Protein AF-A0A1F9UL02-F1 (afdb_monomer_lite)

Sequence (134 aa):
MGRLSIKPPEGKEMPGSLQTWLSHAQSDLELARLGRSSKDILAAQICFHAQQAAEKAIKAVLLSRQIDFPFTHDIEQLIEIAEQHKVDLTSDVRNAGTLTPYAVETRYPGSGQVNMPHPLAQMLGEFGVKAKTK

Radius of gyration: 15.53 Å; chains: 1; bounding box: 49×26×44 Å

Structure (mmCIF, N/CA/C/O backbone):
data_AF-A0A1F9UL02-F1
#
_entry.id   AF-A0A1F9UL02-F1
#
loop_
_atom_site.group_PDB
_atom_site.id
_atom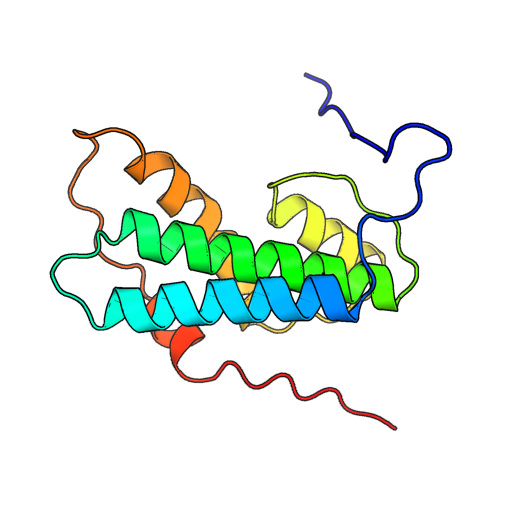_site.type_symbol
_atom_site.label_atom_id
_atom_site.label_alt_id
_atom_site.label_comp_id
_atom_site.label_asym_id
_atom_site.label_entity_id
_atom_site.label_seq_id
_atom_site.pdbx_PDB_ins_code
_atom_site.Cartn_x
_atom_site.Cartn_y
_atom_site.Cartn_z
_atom_site.occupancy
_atom_site.B_iso_or_equiv
_atom_site.auth_seq_id
_atom_site.auth_comp_id
_atom_site.auth_asym_id
_atom_site.auth_atom_id
_atom_site.pdbx_PDB_model_num
ATOM 1 N N . MET A 1 1 ? 11.966 -12.848 16.843 1.00 32.19 1 MET A N 1
ATOM 2 C CA . MET A 1 1 ? 12.330 -11.439 16.573 1.00 32.19 1 MET A CA 1
ATOM 3 C C . MET A 1 1 ? 11.039 -10.639 16.555 1.00 32.19 1 MET A C 1
ATOM 5 O O . MET A 1 1 ? 10.171 -10.949 15.751 1.00 32.19 1 MET A O 1
ATOM 9 N N . GLY A 1 2 ? 10.842 -9.739 17.522 1.00 38.50 2 GLY A N 1
ATOM 10 C CA . GLY A 1 2 ? 9.585 -9.002 17.679 1.00 38.50 2 GLY A CA 1
ATOM 11 C C . GLY A 1 2 ? 9.399 -7.996 16.547 1.00 38.50 2 GLY A C 1
ATOM 12 O O . GLY A 1 2 ? 10.267 -7.152 16.340 1.00 38.50 2 GLY A O 1
ATOM 13 N N . ARG A 1 3 ? 8.294 -8.104 15.798 1.00 37.09 3 ARG A N 1
ATOM 14 C CA . ARG A 1 3 ? 7.924 -7.104 14.790 1.00 37.09 3 ARG A CA 1
ATOM 15 C C . ARG A 1 3 ? 7.601 -5.805 15.526 1.00 37.09 3 ARG A C 1
ATOM 17 O O . ARG A 1 3 ? 6.707 -5.779 16.369 1.00 37.09 3 ARG A O 1
ATOM 24 N N . LEU A 1 4 ? 8.363 -4.752 15.240 1.00 32.19 4 LEU A N 1
ATOM 25 C CA . LEU A 1 4 ? 8.126 -3.417 15.777 1.00 32.19 4 LEU A CA 1
ATOM 26 C C . LEU A 1 4 ? 6.789 -2.908 15.228 1.00 32.19 4 LEU A C 1
ATOM 28 O O . LEU A 1 4 ? 6.686 -2.521 14.068 1.00 32.19 4 LEU A O 1
ATOM 32 N N . SER A 1 5 ? 5.757 -2.943 16.068 1.00 41.50 5 SER A N 1
ATOM 33 C CA . SER A 1 5 ? 4.488 -2.272 15.807 1.00 41.50 5 SER A CA 1
ATOM 34 C C . SER A 1 5 ? 4.708 -0.776 16.016 1.00 41.50 5 SER A C 1
ATOM 36 O O . SER A 1 5 ? 4.697 -0.287 17.146 1.00 41.50 5 SER A O 1
ATOM 38 N N . ILE A 1 6 ? 4.991 -0.050 14.933 1.00 46.97 6 ILE A N 1
ATOM 39 C CA . ILE A 1 6 ? 5.010 1.412 14.960 1.00 46.97 6 ILE A CA 1
ATOM 40 C C . ILE A 1 6 ? 3.546 1.858 15.041 1.00 46.97 6 ILE A C 1
ATOM 42 O O . ILE A 1 6 ? 2.860 1.996 14.025 1.00 46.97 6 ILE A O 1
ATOM 46 N N . LYS A 1 7 ? 3.056 2.055 16.269 1.00 48.12 7 LYS A N 1
ATOM 47 C CA . LYS A 1 7 ? 1.935 2.966 16.508 1.00 48.12 7 LYS A CA 1
ATOM 48 C C . LYS A 1 7 ? 2.364 4.366 16.049 1.00 48.12 7 LYS A C 1
ATOM 50 O O . LYS A 1 7 ? 3.559 4.676 16.132 1.00 48.12 7 LYS A O 1
ATOM 55 N N . PRO A 1 8 ? 1.441 5.224 15.578 1.00 53.44 8 PRO A N 1
ATOM 56 C CA . PRO A 1 8 ? 1.772 6.639 15.473 1.00 53.44 8 PRO A CA 1
ATOM 57 C C . PRO A 1 8 ? 2.328 7.074 16.839 1.00 53.44 8 PRO A C 1
ATOM 59 O O . PRO A 1 8 ? 1.790 6.639 17.862 1.00 53.44 8 PRO A O 1
ATOM 62 N N . PRO A 1 9 ? 3.442 7.829 16.889 1.00 49.00 9 PRO A N 1
ATOM 63 C CA . PRO A 1 9 ? 4.015 8.252 18.162 1.00 49.00 9 PRO A CA 1
ATOM 64 C C . PRO A 1 9 ? 2.918 8.918 18.996 1.00 49.00 9 PRO A C 1
ATOM 66 O O . PRO A 1 9 ? 2.098 9.653 18.439 1.00 49.00 9 PRO A O 1
ATOM 69 N N . GLU A 1 10 ? 2.872 8.588 20.290 1.00 43.22 10 GLU A N 1
ATOM 70 C CA . GLU A 1 10 ? 1.786 8.967 21.199 1.00 43.22 10 GLU A CA 1
ATOM 71 C C . GLU A 1 10 ? 1.388 10.437 20.999 1.00 43.22 10 GLU A C 1
ATOM 73 O O . GLU A 1 10 ? 2.218 11.340 21.102 1.00 43.22 10 GLU A O 1
ATOM 78 N N . GLY A 1 11 ? 0.119 10.665 20.643 1.00 45.12 11 GLY A N 1
ATOM 79 C CA . GLY A 1 11 ? -0.427 12.003 20.400 1.00 45.12 11 GLY A CA 1
ATOM 80 C C . GLY A 1 11 ? -0.375 12.517 18.956 1.00 45.12 11 GLY A C 1
ATOM 81 O O . GLY A 1 11 ? -0.761 13.662 18.734 1.00 45.12 11 GLY A O 1
ATOM 82 N N . LYS A 1 12 ? 0.057 11.728 17.959 1.00 45.34 12 LYS A N 1
ATOM 83 C CA . LYS A 1 12 ? -0.102 12.107 16.542 1.00 45.34 12 LYS A CA 1
ATOM 84 C C . LYS A 1 12 ? -1.403 11.569 15.954 1.00 45.34 12 LYS A C 1
ATOM 86 O O . LYS A 1 12 ? -1.622 10.360 15.928 1.00 45.34 12 LYS A O 1
ATOM 91 N N . GLU A 1 13 ? -2.233 12.482 15.447 1.00 55.59 13 GLU A N 1
ATOM 92 C CA . GLU A 1 13 ? -3.384 12.158 14.601 1.00 55.59 13 GLU A CA 1
ATOM 93 C C . GLU A 1 13 ? -2.951 11.266 13.428 1.00 55.59 13 GLU A C 1
ATOM 95 O O . GLU A 1 13 ? -1.828 11.378 12.922 1.00 55.59 13 GLU A O 1
ATOM 100 N N . MET A 1 14 ? -3.852 10.384 12.988 1.00 60.75 14 MET A N 1
ATOM 101 C CA . MET A 1 14 ? -3.699 9.639 11.739 1.00 60.75 14 MET A CA 1
ATOM 102 C C . MET A 1 14 ? -3.250 10.602 10.625 1.00 60.75 14 MET A C 1
ATOM 104 O O . MET A 1 14 ? -3.945 11.587 10.367 1.00 60.75 14 MET A O 1
ATOM 108 N N . PRO A 1 15 ? -2.099 10.374 9.965 1.00 62.78 15 PRO A N 1
ATOM 109 C CA . PRO A 1 15 ? -1.625 11.277 8.936 1.00 62.78 15 PRO A CA 1
ATOM 110 C C . PRO A 1 15 ? -2.577 11.191 7.742 1.00 62.78 15 PRO A C 1
ATOM 112 O O . PRO A 1 15 ? -2.619 10.189 7.029 1.00 62.78 15 PRO A O 1
ATOM 115 N N . GLY A 1 16 ? -3.348 12.258 7.543 1.00 69.25 16 GLY A N 1
ATOM 116 C CA . GLY A 1 16 ? -4.267 12.418 6.421 1.00 69.25 16 GLY A CA 1
ATOM 117 C C . GLY A 1 16 ? -5.672 11.867 6.668 1.00 69.25 16 GLY A C 1
ATOM 118 O O . GLY A 1 16 ? -5.884 10.890 7.385 1.00 69.25 16 GLY A O 1
ATOM 119 N N . SER A 1 17 ? -6.652 12.504 6.028 1.00 85.19 17 SER A N 1
ATOM 120 C CA . SER A 1 17 ? -8.043 12.055 6.043 1.00 85.19 17 SER A CA 1
ATOM 121 C C . SER A 1 17 ? -8.226 10.786 5.206 1.00 85.19 17 SER A C 1
ATOM 123 O O . SER A 1 17 ? -7.384 10.438 4.373 1.00 85.19 17 SER A O 1
ATOM 125 N N . LEU A 1 18 ? -9.373 10.121 5.364 1.00 86.12 18 LEU A N 1
ATOM 126 C CA . LEU A 1 18 ? -9.795 9.021 4.490 1.00 86.12 18 LEU A CA 1
ATOM 127 C C . LEU A 1 18 ? -9.644 9.381 3.001 1.00 86.12 18 LEU A C 1
ATOM 129 O O . LEU A 1 18 ? -9.135 8.585 2.214 1.00 86.12 18 LEU A O 1
ATOM 133 N N . GLN A 1 19 ? -10.047 10.597 2.623 1.00 86.94 19 GLN A N 1
ATOM 134 C CA . GLN A 1 19 ? -9.922 11.095 1.256 1.00 86.94 19 GLN A CA 1
ATOM 135 C C . GLN A 1 19 ? -8.460 11.203 0.819 1.00 86.94 19 GLN A C 1
ATOM 137 O O . GLN A 1 19 ? -8.146 10.829 -0.305 1.00 86.94 19 GLN A O 1
ATOM 142 N N . THR A 1 20 ? -7.555 11.657 1.689 1.00 90.19 20 THR A N 1
ATOM 143 C CA . THR A 1 20 ? -6.120 11.709 1.380 1.00 90.19 20 THR A CA 1
ATOM 144 C C . THR A 1 20 ? -5.571 10.317 1.065 1.00 90.19 20 THR A C 1
ATOM 146 O O . THR A 1 20 ? -4.926 10.138 0.033 1.00 90.19 20 THR A O 1
ATOM 149 N N . TRP A 1 21 ? -5.877 9.313 1.894 1.00 90.06 21 TRP A N 1
ATOM 150 C CA . TRP A 1 21 ? -5.439 7.932 1.663 1.00 90.06 21 TRP A CA 1
ATOM 151 C C . TRP A 1 21 ? -5.950 7.365 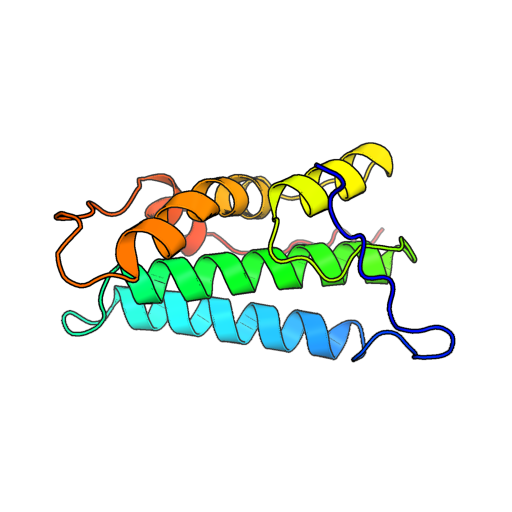0.335 1.00 90.06 21 TRP A C 1
ATOM 153 O O . TRP A 1 21 ? -5.169 6.795 -0.429 1.00 90.06 21 TRP A O 1
ATOM 163 N N . LEU A 1 22 ? -7.235 7.569 0.031 1.00 89.06 22 LEU A N 1
ATOM 164 C CA . LEU A 1 22 ? -7.832 7.119 -1.228 1.00 89.06 22 LEU A CA 1
ATOM 165 C C . LEU A 1 22 ? -7.229 7.828 -2.446 1.00 89.06 22 LEU A C 1
ATOM 167 O O . LEU A 1 22 ? -6.920 7.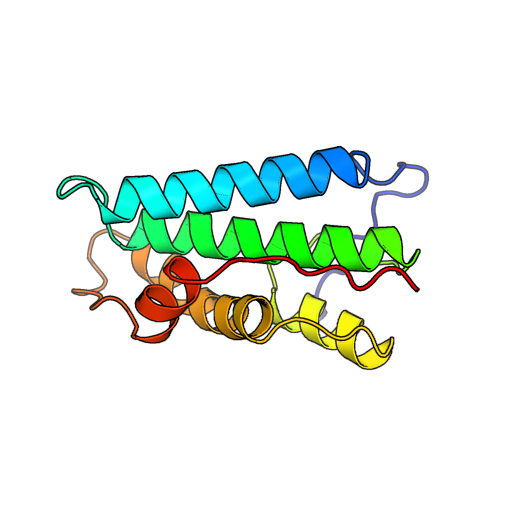163 -3.430 1.00 89.06 22 LEU A O 1
ATOM 171 N N . SER A 1 23 ? -7.001 9.142 -2.376 1.00 92.56 23 SER A N 1
ATOM 172 C CA . SER A 1 23 ? -6.366 9.897 -3.462 1.00 92.56 23 SER A CA 1
ATOM 173 C C . SER A 1 23 ? -4.952 9.394 -3.756 1.00 92.56 23 SER A C 1
ATOM 175 O O . SER A 1 23 ? -4.581 9.226 -4.917 1.00 92.56 23 SER A O 1
ATOM 177 N N . HIS A 1 24 ? -4.161 9.095 -2.720 1.00 93.50 24 HIS A N 1
ATOM 178 C CA . HIS A 1 24 ? -2.839 8.505 -2.925 1.00 93.50 24 HIS A CA 1
ATOM 179 C C . HIS A 1 24 ? -2.922 7.086 -3.500 1.00 93.50 24 HIS A C 1
ATOM 181 O O . HIS A 1 24 ? -2.164 6.778 -4.415 1.00 93.50 24 HIS A O 1
ATOM 187 N N . ALA A 1 25 ? -3.851 6.251 -3.020 1.00 91.69 25 ALA A N 1
ATOM 188 C CA . ALA A 1 25 ? -4.061 4.908 -3.561 1.00 91.69 25 ALA A CA 1
ATOM 189 C C . ALA A 1 25 ? -4.427 4.937 -5.056 1.00 91.69 25 ALA A C 1
ATOM 191 O O . ALA A 1 25 ? -3.898 4.160 -5.848 1.00 91.69 25 ALA A O 1
ATOM 192 N N . GLN A 1 26 ? -5.304 5.864 -5.453 1.00 92.06 26 GLN A N 1
ATOM 193 C CA . GLN A 1 26 ? -5.701 6.063 -6.848 1.00 92.06 26 GLN A CA 1
ATOM 194 C C . GLN A 1 26 ? -4.538 6.552 -7.714 1.00 92.06 26 GLN A C 1
ATOM 196 O O . GLN A 1 26 ? -4.360 6.057 -8.823 1.00 92.06 26 GLN A O 1
ATOM 201 N N . SER A 1 27 ? -3.732 7.485 -7.201 1.00 96.00 27 SER A N 1
ATOM 202 C CA . SER A 1 27 ? -2.543 7.984 -7.897 1.00 96.00 27 SER A CA 1
ATOM 203 C C . SER A 1 27 ? -1.528 6.867 -8.168 1.00 96.00 27 SER A C 1
ATOM 205 O O . SER A 1 27 ? -1.061 6.713 -9.294 1.00 96.00 27 SER A O 1
ATOM 207 N N . ASP A 1 28 ? -1.251 6.017 -7.174 1.00 94.12 28 ASP A N 1
ATOM 208 C CA . ASP A 1 28 ? -0.370 4.859 -7.358 1.00 94.12 28 ASP A CA 1
ATOM 209 C C . ASP A 1 28 ? -0.933 3.852 -8.369 1.00 94.12 28 ASP A C 1
ATOM 211 O O . ASP A 1 28 ? -0.206 3.355 -9.229 1.00 94.12 28 ASP A O 1
ATOM 215 N N . LEU A 1 29 ? -2.239 3.576 -8.321 1.00 90.50 29 LEU A N 1
ATOM 216 C CA . LEU A 1 29 ? -2.871 2.685 -9.294 1.00 90.50 29 LEU A CA 1
ATOM 217 C C . LEU A 1 29 ? -2.730 3.226 -10.724 1.00 90.50 29 LEU A C 1
ATOM 219 O O . LEU A 1 29 ? -2.464 2.461 -11.652 1.00 90.50 29 LEU A O 1
ATOM 223 N N . GLU A 1 30 ? -2.880 4.537 -10.904 1.00 94.75 30 GLU A N 1
ATOM 224 C CA . GLU A 1 30 ? -2.730 5.174 -12.208 1.00 94.75 30 GLU A CA 1
ATOM 225 C C . GLU A 1 30 ? -1.282 5.123 -12.710 1.00 94.75 30 GLU A C 1
ATOM 227 O O . GLU A 1 30 ? -1.045 4.799 -13.874 1.00 94.75 30 GLU A O 1
ATOM 232 N N . LEU A 1 31 ? -0.296 5.317 -11.831 1.00 94.19 31 LEU A N 1
ATOM 233 C CA . LEU A 1 31 ? 1.116 5.133 -12.178 1.00 94.19 31 LEU A CA 1
ATOM 234 C C . LEU A 1 31 ? 1.414 3.698 -12.632 1.00 94.19 31 LEU A C 1
ATOM 236 O O . LEU A 1 31 ? 2.107 3.504 -13.632 1.00 94.19 31 LEU A O 1
ATOM 240 N N . ALA A 1 32 ? 0.844 2.690 -11.967 1.00 89.62 32 ALA A N 1
ATOM 241 C CA . ALA A 1 32 ? 0.974 1.299 -12.400 1.00 89.62 32 ALA A CA 1
ATOM 242 C C . ALA A 1 32 ? 0.336 1.059 -13.787 1.00 89.62 32 ALA A C 1
ATOM 244 O O . ALA A 1 32 ? 0.912 0.361 -14.628 1.00 89.62 32 ALA A O 1
ATOM 245 N N . ARG A 1 33 ? -0.825 1.669 -14.069 1.00 89.56 33 ARG A N 1
ATOM 246 C CA . ARG A 1 33 ? -1.511 1.575 -15.375 1.00 89.56 33 ARG A CA 1
ATOM 247 C C . ARG A 1 33 ? -0.721 2.222 -16.507 1.00 89.56 33 ARG A C 1
ATOM 249 O O . ARG A 1 33 ? -0.558 1.607 -17.566 1.00 89.56 33 ARG A O 1
ATOM 256 N N . LEU A 1 34 ? -0.222 3.434 -16.282 1.00 93.44 34 LEU A N 1
ATOM 257 C CA . LEU A 1 34 ? 0.615 4.154 -17.240 1.00 93.44 34 LEU A CA 1
ATOM 258 C C . LEU A 1 34 ? 1.922 3.396 -17.480 1.00 93.44 34 LEU A C 1
ATOM 260 O O . LEU A 1 34 ? 2.321 3.203 -18.628 1.00 93.44 34 LEU A O 1
ATOM 264 N N . GLY A 1 35 ? 2.522 2.873 -16.408 1.00 91.38 35 GLY A N 1
ATOM 265 C CA . GLY A 1 35 ? 3.707 2.025 -16.454 1.00 91.38 35 GLY A CA 1
ATOM 266 C C . GLY A 1 35 ? 3.544 0.815 -17.363 1.00 91.38 35 GLY A C 1
ATOM 267 O O . GLY A 1 35 ? 4.382 0.585 -18.227 1.00 91.38 35 GLY A O 1
ATOM 268 N N . ARG A 1 36 ? 2.421 0.095 -17.251 1.00 85.12 36 ARG A N 1
ATOM 269 C CA . ARG A 1 36 ? 2.118 -1.061 -18.111 1.00 85.12 36 ARG A CA 1
ATOM 270 C C . ARG A 1 36 ? 2.061 -0.718 -19.603 1.00 85.12 36 ARG A C 1
ATOM 272 O O . ARG A 1 36 ? 2.309 -1.585 -20.434 1.00 85.12 36 ARG A O 1
ATOM 279 N N . SER A 1 37 ? 1.710 0.518 -19.942 1.00 86.19 37 SER A N 1
ATOM 280 C CA . SER A 1 37 ? 1.593 0.969 -21.334 1.00 86.19 37 SER A CA 1
ATOM 281 C C . SER A 1 37 ? 2.924 1.468 -21.910 1.00 86.19 37 SER A C 1
ATOM 283 O O . SER A 1 37 ? 3.005 1.760 -23.102 1.00 86.19 37 SER A O 1
ATOM 285 N N . SER A 1 38 ? 3.970 1.562 -21.083 1.00 89.50 38 SER A N 1
ATOM 286 C CA . SER A 1 38 ? 5.303 2.004 -21.475 1.00 89.50 38 SER A CA 1
ATOM 287 C C . SER A 1 38 ? 6.274 0.831 -21.554 1.00 89.50 38 SER A C 1
ATOM 289 O O . SER A 1 38 ? 6.364 0.012 -20.645 1.00 89.50 38 SER A O 1
ATOM 291 N N . LYS A 1 39 ? 7.065 0.788 -22.627 1.00 86.75 39 LYS A N 1
ATOM 292 C CA . LYS A 1 39 ? 8.173 -0.169 -22.783 1.00 86.75 39 LYS A CA 1
ATOM 293 C C . LYS A 1 39 ? 9.415 0.203 -21.964 1.00 86.75 39 LYS A C 1
ATOM 295 O O . LYS A 1 39 ? 10.280 -0.641 -21.762 1.00 86.75 39 LYS A O 1
ATOM 300 N N . ASP A 1 40 ? 9.502 1.457 -21.524 1.00 91.81 40 ASP A N 1
ATOM 301 C CA . ASP A 1 40 ? 10.669 2.001 -20.823 1.00 91.81 40 ASP A CA 1
ATOM 302 C C . ASP A 1 40 ? 10.525 1.889 -19.295 1.00 91.81 40 ASP A C 1
ATOM 304 O O . ASP A 1 40 ? 11.474 2.129 -18.550 1.00 91.81 40 ASP A O 1
ATOM 308 N N . ILE A 1 41 ? 9.334 1.518 -18.812 1.00 87.31 41 ILE A N 1
ATOM 309 C CA . ILE A 1 41 ? 9.059 1.341 -17.388 1.00 87.31 41 ILE A CA 1
ATOM 310 C C . ILE A 1 41 ? 9.228 -0.133 -17.025 1.00 87.31 41 ILE A C 1
ATOM 312 O O . ILE A 1 41 ? 8.555 -1.018 -17.548 1.00 87.31 41 ILE A O 1
ATOM 316 N N . LEU A 1 42 ? 10.137 -0.393 -16.088 1.00 85.69 42 LEU A N 1
ATOM 317 C CA . LEU A 1 42 ? 10.422 -1.743 -15.613 1.00 85.69 42 LEU A CA 1
ATOM 318 C C . LEU A 1 42 ? 9.231 -2.314 -14.833 1.00 85.69 42 LEU A C 1
ATOM 320 O O . LEU A 1 42 ? 8.611 -1.608 -14.034 1.00 85.69 42 LEU A O 1
ATOM 324 N N . ALA A 1 43 ? 8.991 -3.623 -14.968 1.00 80.12 43 ALA A N 1
ATOM 325 C CA . ALA A 1 43 ? 7.966 -4.351 -14.208 1.00 80.12 43 ALA A CA 1
ATOM 326 C C . ALA A 1 43 ? 8.076 -4.109 -12.692 1.00 80.12 43 ALA A C 1
ATOM 328 O O . ALA A 1 43 ? 7.069 -3.953 -12.012 1.00 80.12 43 ALA A O 1
ATOM 329 N N . ALA A 1 44 ? 9.305 -3.965 -12.192 1.00 79.75 44 ALA A N 1
ATOM 330 C CA . ALA A 1 44 ? 9.634 -3.545 -10.833 1.00 79.75 44 ALA A CA 1
ATOM 331 C C . ALA A 1 44 ? 8.839 -2.320 -10.348 1.00 79.75 44 ALA A C 1
ATOM 333 O O . ALA A 1 44 ? 8.241 -2.331 -9.273 1.00 79.75 44 ALA A O 1
ATOM 334 N N . GLN A 1 45 ? 8.828 -1.262 -11.164 1.00 85.56 45 GLN A N 1
ATOM 335 C CA . GLN A 1 45 ? 8.199 0.017 -10.838 1.00 85.56 45 GLN A CA 1
ATOM 336 C C . GLN A 1 45 ? 6.675 -0.104 -10.895 1.00 85.56 45 GLN A C 1
ATOM 338 O O . GLN A 1 45 ? 5.974 0.423 -10.035 1.00 85.56 45 GLN A O 1
ATOM 343 N N . ILE A 1 46 ? 6.168 -0.867 -11.867 1.00 86.88 46 ILE A N 1
ATOM 344 C CA . ILE A 1 46 ? 4.739 -1.172 -11.997 1.00 86.88 46 ILE A CA 1
ATOM 345 C C . ILE A 1 46 ? 4.249 -1.925 -10.753 1.00 86.88 46 ILE A C 1
ATOM 347 O O . ILE A 1 46 ? 3.264 -1.521 -10.137 1.00 86.88 46 ILE A O 1
ATOM 351 N N . CYS A 1 47 ? 4.960 -2.983 -10.352 1.00 84.06 47 CYS A N 1
ATOM 352 C CA . CYS A 1 47 ? 4.650 -3.770 -9.161 1.00 84.06 47 CYS A CA 1
ATOM 353 C C . CYS A 1 47 ? 4.713 -2.920 -7.890 1.00 84.06 47 CYS A C 1
ATOM 355 O O . CYS A 1 47 ? 3.819 -3.022 -7.054 1.00 84.06 47 CYS A O 1
ATOM 357 N N . PHE A 1 48 ? 5.728 -2.061 -7.755 1.00 85.31 48 PHE A N 1
ATOM 358 C CA . PHE A 1 48 ? 5.863 -1.166 -6.607 1.00 85.31 48 PHE A CA 1
ATOM 359 C C . PHE A 1 48 ? 4.647 -0.244 -6.451 1.00 85.31 48 PHE A C 1
ATOM 361 O O . PHE A 1 48 ? 4.062 -0.169 -5.372 1.00 85.31 48 PHE A O 1
ATOM 368 N N . HIS A 1 49 ? 4.214 0.412 -7.527 1.00 89.31 49 HIS A N 1
ATOM 369 C CA . HIS A 1 49 ? 3.035 1.274 -7.469 1.00 89.31 49 HIS A CA 1
ATOM 370 C C . HIS A 1 49 ? 1.742 0.480 -7.237 1.00 89.31 49 HIS A C 1
ATOM 372 O O . HIS A 1 49 ? 0.908 0.891 -6.434 1.00 89.31 49 HIS A O 1
ATOM 378 N N . ALA A 1 50 ? 1.590 -0.703 -7.837 1.00 86.94 50 ALA A N 1
ATOM 379 C CA . ALA A 1 50 ? 0.432 -1.559 -7.576 1.00 86.94 50 ALA A CA 1
ATOM 380 C C . ALA A 1 50 ? 0.335 -1.993 -6.098 1.00 86.94 50 ALA A C 1
ATOM 382 O O . ALA A 1 50 ? -0.753 -1.972 -5.519 1.00 86.94 50 ALA A O 1
ATOM 383 N N . GLN A 1 51 ? 1.463 -2.326 -5.463 1.00 86.94 51 GLN A N 1
ATOM 384 C CA . GLN A 1 51 ? 1.512 -2.627 -4.028 1.00 86.94 51 GLN A CA 1
ATOM 385 C C . GLN A 1 51 ? 1.126 -1.418 -3.172 1.00 86.94 51 GLN A C 1
ATOM 387 O O . GLN A 1 51 ? 0.275 -1.539 -2.293 1.00 86.94 51 GLN A O 1
ATOM 392 N N . GLN A 1 52 ? 1.708 -0.246 -3.446 1.00 89.69 52 GLN A N 1
ATOM 393 C CA . GLN A 1 52 ? 1.418 0.984 -2.702 1.00 89.69 52 GLN A CA 1
ATOM 394 C C . GLN A 1 52 ? -0.064 1.367 -2.800 1.00 89.69 52 GLN A C 1
ATOM 396 O O . GLN A 1 52 ? -0.666 1.767 -1.800 1.00 89.69 52 GLN A O 1
ATOM 401 N N . ALA A 1 53 ? -0.668 1.191 -3.980 1.00 91.00 53 ALA A N 1
ATOM 402 C CA . ALA A 1 53 ? -2.094 1.411 -4.189 1.00 91.00 53 ALA A CA 1
ATOM 403 C C . ALA A 1 53 ? -2.944 0.525 -3.267 1.00 91.00 53 ALA A C 1
ATOM 405 O O . ALA A 1 53 ? -3.850 1.016 -2.592 1.00 91.00 53 ALA A O 1
AT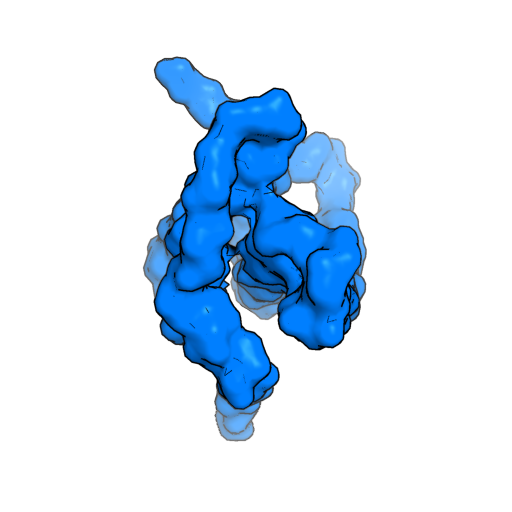OM 406 N N . ALA A 1 54 ? -2.629 -0.769 -3.195 1.00 88.56 54 ALA A N 1
ATOM 407 C CA . ALA A 1 54 ? -3.355 -1.708 -2.352 1.00 88.56 54 ALA A CA 1
ATOM 408 C C . ALA A 1 54 ? -3.148 -1.459 -0.856 1.00 88.56 54 ALA A C 1
ATOM 410 O O . ALA A 1 54 ? -4.125 -1.413 -0.112 1.00 88.56 54 ALA A O 1
ATOM 411 N N . GLU A 1 55 ? -1.906 -1.228 -0.421 1.00 90.38 55 GLU A N 1
ATOM 412 C CA . GLU A 1 55 ? -1.583 -0.903 0.972 1.00 90.38 55 GLU A CA 1
ATOM 413 C C . GLU A 1 55 ? -2.405 0.301 1.455 1.00 90.38 55 GLU A C 1
ATOM 415 O O . GLU A 1 55 ? -3.066 0.252 2.496 1.00 90.38 55 GLU A O 1
ATOM 420 N N . LYS A 1 56 ? -2.419 1.381 0.667 1.00 90.81 56 LYS A N 1
ATOM 421 C CA . LYS A 1 56 ? -3.146 2.611 0.998 1.00 90.81 56 LYS A CA 1
ATOM 422 C C . LYS A 1 56 ? -4.657 2.421 0.955 1.00 90.81 56 LYS A C 1
ATOM 424 O O . LYS A 1 56 ? -5.352 2.977 1.803 1.00 90.81 56 LYS A O 1
ATOM 429 N N . ALA A 1 57 ? -5.167 1.624 0.017 1.00 90.38 57 ALA A N 1
ATOM 430 C CA . ALA A 1 57 ? -6.586 1.292 -0.047 1.00 90.38 57 ALA A CA 1
ATOM 431 C C . ALA A 1 57 ? -7.042 0.498 1.188 1.00 90.38 57 ALA A C 1
ATOM 433 O O . ALA A 1 57 ? -8.067 0.838 1.777 1.00 90.38 57 ALA A O 1
ATOM 434 N N . ILE A 1 58 ? -6.274 -0.503 1.635 1.00 90.06 58 ILE A N 1
ATOM 435 C CA . ILE A 1 58 ? -6.599 -1.268 2.851 1.00 90.06 58 ILE A CA 1
ATOM 436 C C . ILE A 1 58 ? -6.593 -0.345 4.070 1.00 90.06 58 ILE A C 1
ATOM 438 O O . ILE A 1 58 ? -7.561 -0.325 4.829 1.00 90.06 58 ILE A O 1
ATOM 442 N N . LYS A 1 59 ? -5.552 0.483 4.223 1.00 90.31 59 LYS A N 1
ATOM 443 C CA . LYS A 1 59 ? -5.457 1.471 5.311 1.00 90.31 59 LYS A CA 1
ATOM 444 C C . LYS A 1 59 ? -6.628 2.454 5.306 1.00 90.31 59 LYS A C 1
ATOM 446 O O . LYS A 1 59 ? -7.181 2.744 6.364 1.00 90.31 59 LYS A O 1
ATOM 451 N N . ALA A 1 60 ? -7.064 2.912 4.132 1.00 90.00 60 ALA A N 1
ATOM 452 C CA . ALA A 1 60 ? -8.257 3.745 3.993 1.00 90.00 60 ALA A CA 1
ATOM 453 C C . ALA A 1 60 ? -9.519 3.020 4.491 1.00 90.00 60 ALA A C 1
ATOM 455 O O . ALA A 1 60 ? -10.310 3.594 5.240 1.00 90.00 60 ALA A O 1
ATOM 456 N N . VAL A 1 61 ? -9.704 1.749 4.126 1.00 89.31 61 VAL A N 1
ATOM 457 C CA . VAL A 1 61 ? -10.851 0.957 4.590 1.00 89.31 61 VAL A CA 1
ATOM 458 C C . VAL A 1 61 ? -10.812 0.773 6.109 1.00 89.31 61 VAL A C 1
ATOM 460 O O . VAL A 1 61 ? -11.823 1.033 6.762 1.00 89.31 61 VAL A O 1
ATOM 463 N N . LEU A 1 62 ? -9.667 0.401 6.685 1.00 90.12 62 LEU A N 1
ATOM 464 C CA . LEU A 1 62 ? -9.505 0.256 8.137 1.00 90.12 62 LEU A CA 1
ATOM 465 C C . LEU A 1 62 ? -9.794 1.577 8.867 1.00 90.12 62 LEU A C 1
ATOM 467 O O . LEU A 1 62 ? -10.592 1.602 9.805 1.00 90.12 62 LEU A O 1
ATOM 471 N N . LEU A 1 63 ? -9.268 2.695 8.356 1.00 90.06 63 LEU A N 1
ATOM 472 C CA . LEU A 1 63 ? -9.543 4.035 8.880 1.00 90.06 63 LEU A CA 1
ATOM 473 C C . LEU A 1 63 ? -11.037 4.387 8.820 1.00 90.06 63 LEU A C 1
ATOM 475 O O . LEU A 1 63 ? -11.590 4.892 9.793 1.00 90.06 63 LEU A O 1
ATOM 479 N N . SER A 1 64 ? -11.721 4.079 7.712 1.00 87.50 64 SER A N 1
ATOM 480 C CA . SER A 1 64 ? -13.166 4.333 7.565 1.00 87.50 64 SER A CA 1
ATOM 481 C C . SER A 1 64 ? -14.022 3.566 8.581 1.00 87.50 64 SER A C 1
ATOM 483 O O . SER A 1 64 ? -15.152 3.957 8.874 1.00 87.50 64 SER A O 1
ATOM 485 N N . ARG A 1 65 ? -13.477 2.472 9.123 1.00 88.19 65 ARG A N 1
ATOM 486 C CA . ARG A 1 65 ? -14.090 1.624 10.148 1.00 88.19 65 ARG A CA 1
ATOM 487 C C . ARG A 1 65 ? -13.594 1.936 11.560 1.00 88.19 65 ARG A C 1
ATOM 489 O O . ARG A 1 65 ? -14.019 1.250 12.481 1.00 88.19 65 ARG A O 1
ATOM 496 N N . GLN A 1 66 ? -12.744 2.954 11.727 1.00 89.38 66 GLN A N 1
ATOM 497 C CA . GLN A 1 66 ? -12.104 3.307 13.001 1.00 89.38 66 GLN A CA 1
ATOM 498 C C . GLN A 1 66 ? -11.310 2.134 13.601 1.00 89.38 66 GLN A C 1
ATOM 500 O O . GLN A 1 66 ? -11.285 1.937 14.813 1.00 89.38 66 GLN A O 1
ATOM 505 N N . ILE A 1 67 ? -10.694 1.324 12.737 1.00 89.06 67 ILE A N 1
ATOM 506 C CA . ILE A 1 67 ? -9.826 0.216 13.131 1.00 89.06 67 ILE A CA 1
ATOM 507 C C . ILE A 1 67 ? -8.386 0.712 13.083 1.00 89.06 67 ILE A C 1
ATOM 509 O O . ILE A 1 67 ? -7.917 1.159 12.034 1.00 89.06 67 ILE A O 1
ATOM 513 N N . ASP A 1 68 ? -7.689 0.605 14.210 1.00 88.31 68 ASP A N 1
ATOM 514 C CA . ASP A 1 68 ? -6.269 0.923 14.291 1.00 88.31 68 ASP A CA 1
ATOM 515 C C . ASP A 1 68 ? -5.433 -0.093 13.507 1.00 88.31 68 ASP A C 1
ATOM 517 O O . ASP A 1 68 ? -5.705 -1.294 13.497 1.00 88.31 68 ASP A O 1
ATOM 521 N N . PHE A 1 69 ? -4.362 0.388 12.885 1.00 86.38 69 PHE A N 1
ATOM 522 C CA . PHE A 1 69 ? -3.411 -0.448 12.164 1.00 86.38 69 PHE A CA 1
ATOM 523 C C . PHE A 1 69 ? -1.980 0.070 12.341 1.00 86.38 69 PHE A C 1
ATOM 525 O O . PHE A 1 69 ? -1.772 1.265 12.569 1.00 86.38 69 PHE A O 1
ATOM 532 N N . PRO A 1 70 ? -0.966 -0.805 12.239 1.00 84.94 70 PRO A N 1
ATOM 533 C CA . PRO A 1 70 ? 0.425 -0.385 12.306 1.00 84.94 70 PRO A CA 1
ATOM 534 C C . PRO A 1 70 ? 0.841 0.368 11.035 1.00 84.94 70 PRO A C 1
ATOM 536 O O . PRO A 1 70 ? 0.399 0.053 9.926 1.00 84.94 70 PRO A O 1
ATOM 539 N N . PHE A 1 71 ? 1.773 1.316 11.166 1.00 82.25 71 PHE A N 1
ATOM 540 C CA . PHE A 1 71 ? 2.460 1.903 10.011 1.00 82.25 71 PHE A CA 1
ATOM 541 C C . PHE A 1 71 ? 3.476 0.907 9.450 1.00 82.25 71 PHE A C 1
ATOM 543 O O . PHE A 1 71 ? 4.668 0.973 9.734 1.00 82.25 71 PHE A O 1
ATOM 550 N N . THR A 1 72 ? 2.968 -0.042 8.670 1.00 81.31 72 THR A N 1
ATOM 551 C CA . THR A 1 72 ? 3.725 -1.124 8.038 1.00 81.31 72 THR A CA 1
ATOM 552 C C . THR A 1 72 ? 3.562 -1.091 6.520 1.00 81.31 72 THR A C 1
ATOM 554 O O . THR A 1 72 ? 2.556 -0.577 6.023 1.00 81.31 72 THR A O 1
ATOM 557 N N . HIS A 1 73 ? 4.533 -1.664 5.811 1.00 78.06 73 HIS A N 1
ATOM 558 C CA . HIS A 1 73 ? 4.431 -1.997 4.385 1.00 78.06 73 HIS A CA 1
ATOM 559 C C . HIS A 1 73 ? 4.037 -3.466 4.151 1.00 78.06 73 HIS A C 1
ATOM 561 O O . HIS A 1 73 ? 4.010 -3.947 3.022 1.00 78.06 73 HIS A O 1
ATOM 567 N N . ASP A 1 74 ? 3.755 -4.197 5.231 1.00 83.75 74 ASP A N 1
ATOM 568 C CA . ASP A 1 74 ? 3.309 -5.585 5.202 1.00 83.75 74 ASP A CA 1
ATOM 569 C C . ASP A 1 74 ? 1.804 -5.640 4.883 1.00 83.75 74 ASP A C 1
ATOM 571 O O . ASP A 1 74 ? 0.955 -5.409 5.749 1.00 83.75 74 ASP A O 1
ATOM 575 N N . ILE A 1 75 ? 1.471 -5.895 3.613 1.00 85.12 75 ILE A N 1
ATOM 576 C CA . ILE A 1 75 ? 0.080 -6.003 3.150 1.00 85.12 75 ILE A CA 1
ATOM 577 C C . ILE A 1 75 ? -0.621 -7.207 3.793 1.00 85.12 75 ILE A C 1
ATOM 579 O O . ILE A 1 75 ? -1.805 -7.105 4.109 1.00 85.12 75 ILE A O 1
ATOM 583 N N . GLU A 1 76 ? 0.086 -8.317 4.027 1.00 85.12 76 GLU A N 1
ATOM 584 C CA . GLU A 1 76 ? -0.493 -9.508 4.662 1.00 85.12 76 GLU A CA 1
ATOM 585 C C . GLU A 1 76 ? -0.952 -9.179 6.081 1.00 85.12 76 GLU A C 1
ATOM 587 O O . GLU A 1 76 ? -2.102 -9.439 6.429 1.00 85.12 76 GLU A O 1
ATOM 592 N N . GLN A 1 77 ? -0.117 -8.474 6.850 1.00 87.94 77 GLN A N 1
ATOM 593 C CA . GLN A 1 77 ? -0.492 -7.995 8.179 1.00 87.94 77 GLN A CA 1
ATOM 594 C C . GLN A 1 77 ? -1.748 -7.103 8.151 1.00 87.94 77 GLN A C 1
ATOM 596 O O . GLN A 1 77 ? -2.596 -7.190 9.039 1.00 87.94 77 GLN A O 1
ATOM 601 N N . LEU A 1 78 ? -1.895 -6.235 7.145 1.00 89.69 78 LEU A N 1
ATOM 602 C CA . LEU A 1 78 ? -3.077 -5.374 7.015 1.00 89.69 78 LEU A CA 1
ATOM 603 C C . LEU A 1 78 ? -4.337 -6.165 6.626 1.00 89.69 78 LEU A C 1
ATOM 605 O O . LEU A 1 78 ? -5.427 -5.842 7.101 1.00 89.69 78 LEU A O 1
ATOM 609 N N . ILE A 1 79 ? -4.196 -7.197 5.788 1.00 88.88 79 ILE A N 1
ATOM 610 C CA . ILE A 1 79 ? -5.286 -8.117 5.435 1.00 88.88 79 ILE A CA 1
ATOM 611 C C . ILE A 1 79 ? -5.726 -8.909 6.669 1.00 88.88 79 ILE A C 1
ATOM 613 O O . ILE A 1 79 ? -6.922 -8.970 6.939 1.00 88.88 79 ILE A O 1
ATOM 617 N N . GLU A 1 80 ? -4.790 -9.445 7.456 1.00 90.12 80 GLU A N 1
ATOM 618 C CA . GLU A 1 80 ? -5.096 -10.163 8.700 1.00 90.12 80 GLU A CA 1
ATOM 619 C C . GLU A 1 80 ? -5.908 -9.293 9.670 1.00 90.12 80 GLU A C 1
ATOM 621 O O . GLU A 1 80 ? -6.912 -9.745 10.221 1.00 90.12 80 GLU A O 1
ATOM 626 N N . ILE A 1 81 ? -5.525 -8.021 9.842 1.00 91.75 81 ILE A N 1
ATOM 627 C CA . I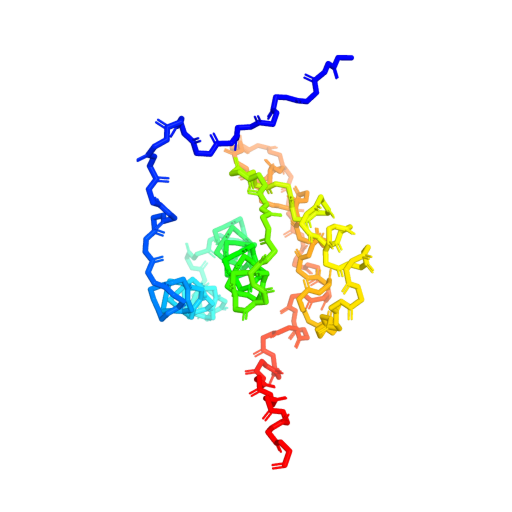LE A 1 81 ? -6.275 -7.063 10.670 1.00 91.75 81 ILE A CA 1
ATOM 628 C C . ILE A 1 81 ? -7.689 -6.855 10.109 1.00 91.75 81 ILE A C 1
ATOM 630 O O . ILE A 1 81 ? -8.668 -6.886 10.857 1.00 91.75 81 ILE A O 1
ATOM 634 N N . ALA A 1 82 ? -7.824 -6.667 8.795 1.00 91.44 82 ALA A N 1
ATOM 635 C CA . ALA A 1 82 ? -9.129 -6.507 8.159 1.00 91.44 82 ALA A CA 1
ATOM 636 C C . ALA A 1 82 ? -10.034 -7.731 8.403 1.00 91.44 82 ALA A C 1
ATOM 638 O O . ALA A 1 82 ? -11.191 -7.576 8.801 1.00 91.44 82 ALA A O 1
ATOM 639 N N . GLU A 1 83 ? -9.499 -8.941 8.247 1.00 90.19 83 GLU A N 1
ATOM 640 C CA . GLU A 1 83 ? -10.225 -10.194 8.466 1.00 90.19 83 GLU A CA 1
ATOM 641 C C . GLU A 1 83 ? -10.643 -10.387 9.926 1.00 90.19 83 GLU A C 1
ATOM 643 O O . GLU A 1 83 ? -11.801 -10.722 10.193 1.00 90.19 83 GLU A O 1
ATOM 648 N N . GLN A 1 84 ? -9.748 -10.106 10.878 1.00 93.69 84 GLN A N 1
ATOM 649 C CA . GLN A 1 84 ? -10.046 -10.154 12.315 1.00 93.69 84 GLN A CA 1
ATOM 650 C C . GLN A 1 84 ? -11.228 -9.249 12.685 1.00 93.69 84 GLN A C 1
ATOM 652 O O . GLN A 1 84 ? -12.057 -9.603 13.525 1.00 93.69 84 GLN A O 1
ATOM 657 N N . HIS A 1 85 ? -11.347 -8.107 12.009 1.00 92.12 85 HIS A N 1
ATOM 658 C CA . HIS A 1 85 ? -12.432 -7.150 12.192 1.00 92.12 85 HIS A CA 1
ATOM 659 C C . HIS A 1 85 ? -13.629 -7.361 11.248 1.00 92.12 85 HIS A C 1
ATOM 661 O O . HIS A 1 85 ? -14.540 -6.530 11.220 1.00 92.12 85 HIS A O 1
ATOM 667 N N . LYS A 1 86 ? -13.677 -8.479 10.509 1.00 91.19 86 LYS A N 1
ATOM 668 C CA . LYS A 1 86 ? -14.763 -8.831 9.572 1.00 91.19 86 LYS A CA 1
ATOM 669 C C . LYS A 1 86 ? -14.984 -7.780 8.477 1.00 91.19 86 LYS A C 1
ATOM 671 O O . LYS A 1 86 ? -16.109 -7.568 8.020 1.00 91.19 86 LYS A O 1
ATOM 676 N N . VAL A 1 87 ? -13.916 -7.103 8.071 1.00 88.50 87 VAL A N 1
ATOM 677 C CA . VAL A 1 87 ? -13.914 -6.210 6.916 1.00 88.50 87 VAL A CA 1
ATOM 678 C C . VAL A 1 87 ? -13.787 -7.059 5.658 1.00 88.50 87 VAL A C 1
ATOM 680 O O . VAL A 1 87 ? -12.808 -7.778 5.478 1.00 88.50 87 VAL A O 1
ATOM 683 N N . ASP A 1 88 ? -14.777 -6.953 4.779 1.00 83.12 88 ASP A N 1
ATOM 684 C CA . ASP A 1 88 ? -14.750 -7.630 3.487 1.00 83.12 88 ASP A CA 1
ATOM 685 C C . ASP A 1 88 ? -13.887 -6.830 2.499 1.00 83.12 88 ASP A C 1
ATOM 687 O O . ASP A 1 88 ? -14.233 -5.709 2.109 1.00 83.12 88 ASP A O 1
ATOM 691 N N . LEU A 1 89 ? -12.725 -7.383 2.153 1.00 82.00 89 LEU A N 1
ATOM 692 C CA . LEU A 1 89 ? -11.816 -6.826 1.155 1.00 82.00 89 LEU A CA 1
ATOM 693 C C . LEU A 1 89 ? -12.101 -7.471 -0.200 1.00 82.00 89 LEU A C 1
ATOM 695 O O . LEU A 1 89 ? -12.270 -8.686 -0.298 1.00 82.00 89 LEU A O 1
ATOM 699 N N . THR A 1 90 ? -12.090 -6.669 -1.264 1.00 78.12 90 THR A N 1
ATOM 700 C CA . THR A 1 90 ? -12.262 -7.204 -2.617 1.00 78.12 90 THR A CA 1
ATOM 701 C C . THR A 1 90 ? -11.132 -8.174 -2.967 1.00 78.12 90 THR A C 1
ATOM 703 O O . THR A 1 90 ? -10.001 -8.052 -2.482 1.00 78.12 90 THR A O 1
ATOM 706 N N . SER A 1 91 ? -11.421 -9.131 -3.852 1.00 73.38 91 SER A N 1
ATOM 707 C CA . SER A 1 91 ? -10.422 -10.074 -4.368 1.00 73.38 91 SER A CA 1
ATOM 708 C C . SER A 1 91 ? -9.210 -9.365 -4.964 1.00 73.38 91 SER A C 1
ATOM 710 O O . SER A 1 91 ? -8.094 -9.840 -4.802 1.00 73.38 91 SER A O 1
ATOM 712 N N . ASP A 1 92 ? -9.405 -8.206 -5.593 1.00 68.31 92 ASP A N 1
ATOM 713 C CA . ASP A 1 92 ? -8.318 -7.436 -6.200 1.00 68.31 92 ASP A CA 1
ATOM 714 C C . ASP A 1 92 ? -7.343 -6.886 -5.156 1.00 68.31 92 ASP A C 1
ATOM 716 O O . ASP A 1 92 ? -6.129 -6.947 -5.339 1.00 68.31 92 ASP A O 1
ATOM 720 N N . VAL A 1 93 ? -7.867 -6.404 -4.026 1.00 70.56 93 VAL A N 1
ATOM 721 C CA . VAL A 1 93 ? -7.059 -5.932 -2.894 1.00 70.56 93 VAL A CA 1
ATOM 722 C C . VAL A 1 93 ? -6.311 -7.097 -2.243 1.00 70.56 93 VAL A C 1
ATOM 724 O O . VAL A 1 93 ? -5.126 -6.974 -1.940 1.00 70.56 93 VAL A O 1
ATOM 727 N N . ARG A 1 94 ? -6.969 -8.251 -2.086 1.00 70.31 94 ARG A N 1
ATOM 728 C CA . ARG A 1 94 ? -6.340 -9.473 -1.563 1.00 70.31 94 ARG A CA 1
ATOM 729 C C . ARG A 1 94 ? -5.226 -9.978 -2.485 1.00 70.31 94 ARG A C 1
ATOM 731 O O . ARG A 1 94 ? -4.138 -10.307 -2.022 1.00 70.31 94 ARG A O 1
ATOM 738 N N . ASN A 1 95 ? -5.472 -9.981 -3.792 1.00 68.38 95 ASN A N 1
ATOM 739 C CA . ASN A 1 95 ? -4.501 -10.394 -4.802 1.00 68.38 95 ASN A CA 1
ATOM 740 C C . ASN A 1 95 ? -3.297 -9.453 -4.857 1.00 68.38 95 ASN A C 1
ATOM 742 O O . ASN A 1 95 ? -2.186 -9.906 -5.122 1.00 68.38 95 ASN A O 1
ATOM 746 N N . ALA A 1 96 ? -3.469 -8.170 -4.547 1.00 65.31 96 ALA A N 1
ATOM 747 C CA . ALA A 1 96 ? -2.357 -7.233 -4.479 1.00 65.31 96 ALA A CA 1
ATOM 748 C C . ALA A 1 96 ? -1.328 -7.580 -3.389 1.00 65.31 96 ALA A C 1
ATOM 750 O O . ALA A 1 96 ? -0.144 -7.305 -3.565 1.00 65.31 96 ALA A O 1
ATOM 751 N N . GLY A 1 97 ? -1.744 -8.244 -2.303 1.00 59.75 97 GLY A N 1
ATOM 752 C CA . GLY A 1 97 ? -0.828 -8.774 -1.286 1.00 59.75 97 GLY A CA 1
ATOM 753 C C . GLY A 1 97 ? 0.166 -9.791 -1.853 1.00 59.75 97 GLY A C 1
ATOM 754 O O . GLY A 1 97 ? 1.331 -9.798 -1.464 1.00 59.75 97 GLY A O 1
ATOM 755 N N . THR A 1 98 ? -0.237 -10.554 -2.874 1.00 64.19 98 THR A N 1
ATOM 756 C CA . THR A 1 98 ? 0.653 -11.490 -3.589 1.00 64.19 98 THR A CA 1
ATOM 757 C C . THR A 1 98 ? 1.703 -10.788 -4.451 1.00 64.19 98 THR A C 1
ATOM 759 O O . THR A 1 98 ? 2.661 -11.418 -4.896 1.00 64.19 98 THR A O 1
ATOM 762 N N . LEU A 1 99 ? 1.567 -9.474 -4.671 1.00 61.84 99 LEU A N 1
ATOM 763 C CA . LEU A 1 99 ? 2.566 -8.690 -5.387 1.00 61.84 99 LEU A CA 1
ATOM 764 C C . LEU A 1 99 ? 3.779 -8.394 -4.511 1.00 61.84 99 LEU A C 1
ATOM 766 O O . LEU A 1 99 ? 4.831 -8.120 -5.079 1.00 61.84 99 LEU A O 1
ATOM 770 N N . THR A 1 100 ? 3.664 -8.456 -3.175 1.00 56.19 100 THR A N 1
ATOM 771 C CA . THR A 1 100 ? 4.698 -8.088 -2.176 1.00 56.19 100 THR A CA 1
ATOM 772 C C . THR A 1 100 ? 6.113 -8.605 -2.505 1.00 56.19 100 THR A C 1
ATOM 774 O O . THR A 1 100 ? 7.041 -7.791 -2.525 1.00 56.19 100 THR A O 1
ATOM 777 N N . PRO A 1 101 ? 6.315 -9.885 -2.879 1.00 55.72 101 PRO A N 1
ATOM 778 C CA . PRO A 1 101 ? 7.641 -10.404 -3.233 1.00 55.72 101 PRO A CA 1
ATOM 779 C C . PRO A 1 101 ? 8.237 -9.756 -4.496 1.00 55.72 101 PRO A C 1
ATOM 781 O O . PRO A 1 101 ? 9.442 -9.518 -4.579 1.00 55.72 101 PRO A O 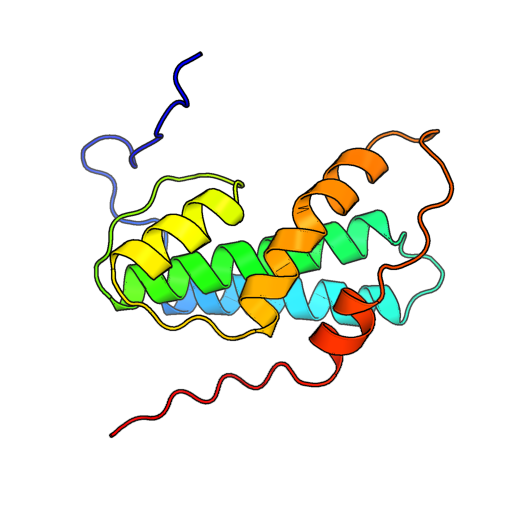1
ATOM 784 N N . TYR A 1 102 ? 7.393 -9.386 -5.464 1.00 53.66 102 TYR A N 1
ATOM 785 C CA . TYR A 1 102 ? 7.824 -8.910 -6.780 1.00 53.66 102 TYR A CA 1
ATOM 786 C C . TYR A 1 102 ? 8.429 -7.499 -6.768 1.00 53.66 102 TYR A C 1
ATOM 788 O O . TYR A 1 102 ? 9.328 -7.220 -7.562 1.00 53.66 102 TYR A O 1
ATOM 796 N N . ALA A 1 103 ? 7.998 -6.596 -5.878 1.00 49.34 103 ALA A N 1
ATOM 797 C CA . ALA A 1 103 ? 8.667 -5.292 -5.740 1.00 49.34 103 ALA A CA 1
ATOM 798 C C . ALA A 1 103 ? 9.920 -5.329 -4.855 1.00 49.34 103 ALA A C 1
ATOM 800 O O . ALA A 1 103 ? 10.666 -4.351 -4.835 1.00 49.34 103 ALA A O 1
ATOM 801 N N . VAL A 1 104 ? 10.155 -6.416 -4.111 1.00 51.88 104 VAL A N 1
ATOM 802 C CA . VAL A 1 104 ? 11.367 -6.585 -3.294 1.00 51.88 104 VAL A CA 1
ATOM 803 C C . VAL A 1 104 ? 12.489 -7.194 -4.131 1.00 51.88 104 VAL A C 1
ATOM 805 O O . VAL A 1 104 ? 13.589 -6.644 -4.152 1.00 51.88 104 VAL A O 1
ATOM 808 N N . GLU A 1 105 ? 12.213 -8.265 -4.882 1.00 50.91 105 GLU A N 1
ATOM 809 C CA . GLU A 1 105 ? 13.234 -8.950 -5.692 1.00 50.91 105 GLU A CA 1
ATOM 810 C C . GLU A 1 105 ? 13.758 -8.096 -6.849 1.00 50.91 105 GLU A C 1
ATOM 812 O O . GLU A 1 105 ? 14.897 -8.255 -7.271 1.00 50.91 105 GLU A O 1
ATOM 817 N N . THR A 1 106 ? 12.977 -7.133 -7.330 1.00 49.31 106 THR A N 1
ATOM 818 C CA . THR A 1 106 ? 13.329 -6.309 -8.494 1.00 49.31 106 THR A CA 1
ATOM 819 C C . THR A 1 106 ? 14.143 -5.045 -8.175 1.00 49.31 106 THR A C 1
ATOM 821 O O . THR A 1 106 ? 14.491 -4.290 -9.085 1.00 49.31 106 THR A O 1
ATOM 824 N N . ARG A 1 107 ? 14.462 -4.786 -6.898 1.00 48.47 107 ARG A N 1
ATOM 825 C CA . ARG A 1 107 ? 15.188 -3.573 -6.464 1.00 48.47 107 ARG A CA 1
ATOM 826 C C . ARG A 1 107 ? 16.698 -3.612 -6.705 1.00 48.47 107 ARG A C 1
ATOM 828 O O . ARG A 1 107 ? 17.332 -2.561 -6.637 1.00 48.47 107 ARG A O 1
ATOM 835 N N . TYR A 1 108 ? 17.273 -4.775 -7.006 1.00 47.59 108 TYR A N 1
ATOM 836 C CA . TYR A 1 108 ? 18.703 -4.916 -7.272 1.00 47.59 108 TYR A CA 1
ATOM 837 C C . TYR A 1 108 ? 18.944 -5.192 -8.763 1.00 47.59 108 TYR A C 1
ATOM 839 O O . TYR A 1 108 ? 18.445 -6.188 -9.284 1.00 47.59 108 TYR A O 1
ATOM 847 N N . PRO A 1 109 ? 19.705 -4.351 -9.487 1.00 44.72 109 PRO A N 1
ATOM 848 C CA . PRO A 1 109 ? 20.079 -4.665 -10.862 1.00 44.72 109 PRO A CA 1
ATOM 849 C C . PRO A 1 109 ? 20.929 -5.949 -10.879 1.00 44.72 109 PRO A C 1
ATOM 851 O O . PRO A 1 109 ? 22.070 -5.946 -10.424 1.00 44.72 109 PRO A O 1
ATOM 854 N N . GLY A 1 110 ? 20.351 -7.057 -11.363 1.00 50.38 110 GLY A N 1
ATOM 855 C CA . GLY A 1 110 ? 21.007 -8.371 -11.457 1.00 50.38 110 GLY A CA 1
ATOM 856 C C . GLY A 1 110 ? 20.143 -9.571 -11.043 1.00 50.38 110 GLY A C 1
ATOM 857 O O . GLY A 1 110 ? 20.458 -10.699 -11.415 1.00 50.38 110 GLY A O 1
ATOM 858 N N . SER A 1 111 ? 19.033 -9.359 -10.334 1.00 45.66 111 SER A N 1
ATOM 859 C CA . SER A 1 111 ? 18.121 -10.421 -9.884 1.00 45.66 111 SER A CA 1
ATOM 860 C C . SER A 1 111 ? 17.049 -10.761 -10.931 1.00 45.66 111 SER A C 1
ATOM 862 O O . SER A 1 111 ? 15.869 -10.533 -10.718 1.00 45.66 111 SER A O 1
ATOM 864 N N . GLY A 1 112 ? 17.471 -11.331 -12.066 1.00 42.31 112 GLY A N 1
ATOM 865 C CA . GLY A 1 112 ? 16.629 -12.158 -12.948 1.00 42.31 112 GLY A CA 1
ATOM 866 C C . GLY A 1 112 ? 15.480 -11.476 -13.716 1.00 42.31 112 GLY A C 1
ATOM 867 O O . GLY A 1 112 ? 14.841 -10.527 -13.280 1.00 42.31 112 GLY A O 1
ATOM 868 N N . GLN A 1 113 ? 15.192 -11.986 -14.915 1.00 41.56 113 GLN A N 1
ATOM 869 C CA . GLN A 1 113 ? 14.008 -11.600 -15.688 1.00 41.56 113 GLN A CA 1
ATOM 870 C C . GLN A 1 113 ? 12.734 -11.973 -14.919 1.00 41.56 113 GLN A C 1
ATOM 872 O O . GLN A 1 113 ? 12.418 -13.151 -14.766 1.00 41.56 113 GLN A O 1
ATOM 877 N N . VAL A 1 114 ? 11.987 -10.972 -14.459 1.00 47.59 114 VAL A N 1
ATOM 878 C CA . VAL A 1 114 ? 10.692 -11.185 -13.808 1.00 47.59 114 VAL A CA 1
ATOM 879 C C . VAL A 1 114 ? 9.595 -11.115 -14.868 1.00 47.59 114 VAL A C 1
ATOM 881 O O . VAL A 1 114 ? 9.290 -10.042 -15.388 1.00 47.59 114 VAL A O 1
ATOM 884 N N . ASN A 1 115 ? 9.001 -12.262 -15.204 1.00 48.69 115 ASN A N 1
ATOM 885 C CA . ASN A 1 115 ? 7.760 -12.302 -15.976 1.00 48.69 115 ASN A CA 1
ATOM 886 C C . ASN A 1 115 ? 6.621 -11.704 -15.136 1.00 48.69 115 ASN A C 1
ATOM 888 O O . ASN A 1 115 ? 6.464 -12.054 -13.967 1.00 48.69 115 ASN A O 1
ATOM 892 N N . MET A 1 116 ? 5.822 -10.814 -15.736 1.00 50.38 116 MET A N 1
ATOM 893 C CA . MET A 1 116 ? 4.643 -10.218 -15.093 1.00 50.38 116 MET A CA 1
ATOM 894 C C . MET A 1 116 ? 3.712 -11.323 -14.562 1.00 50.38 116 MET A C 1
ATOM 896 O O . MET A 1 116 ? 3.273 -12.164 -15.351 1.00 50.38 116 MET A O 1
ATOM 900 N N . PRO A 1 117 ? 3.382 -11.349 -13.258 1.00 52.81 117 PRO A N 1
ATOM 901 C CA . PRO A 1 117 ? 2.514 -12.383 -12.718 1.00 52.81 117 PRO A CA 1
ATOM 902 C C . PRO A 1 117 ? 1.060 -12.165 -13.179 1.00 52.81 117 PRO A C 1
ATOM 904 O O . PRO A 1 117 ? 0.552 -11.042 -13.204 1.00 52.81 117 PRO A O 1
ATOM 907 N N . HIS A 1 118 ? 0.370 -13.259 -13.521 1.00 49.12 118 HIS A N 1
ATOM 908 C CA . HIS A 1 118 ? -1.025 -13.293 -13.999 1.00 49.12 118 HIS A CA 1
ATOM 909 C C . HIS A 1 118 ? -2.033 -12.437 -13.183 1.00 49.12 118 HIS A C 1
ATOM 911 O O . HIS A 1 118 ? -2.892 -11.801 -13.798 1.00 49.12 118 HIS A O 1
ATOM 917 N N . PRO A 1 119 ? -1.942 -12.324 -11.839 1.00 49.12 119 PRO A N 1
ATOM 918 C CA . PRO A 1 119 ? -2.854 -11.493 -11.045 1.00 49.12 119 PRO A CA 1
ATOM 919 C C . PRO A 1 119 ? -2.806 -9.993 -11.387 1.00 49.12 119 PRO A C 1
ATOM 921 O O . PRO A 1 119 ? -3.830 -9.319 -11.307 1.00 49.12 119 PRO A O 1
ATOM 924 N N . LEU A 1 120 ? -1.657 -9.463 -11.832 1.00 48.69 120 LEU A N 1
ATOM 925 C CA . LEU A 1 120 ? -1.493 -8.047 -12.209 1.00 48.69 120 LEU A CA 1
ATOM 926 C C . LEU A 1 120 ? -2.214 -7.700 -13.519 1.00 48.69 120 LEU A C 1
ATOM 928 O O . LEU A 1 120 ? -2.707 -6.585 -13.687 1.00 48.69 120 LEU A O 1
ATOM 932 N N . ALA A 1 121 ? -2.313 -8.656 -14.447 1.00 48.28 121 ALA A N 1
ATOM 933 C CA . ALA A 1 121 ? -3.079 -8.476 -15.678 1.00 48.28 121 ALA A CA 1
ATOM 934 C C . ALA A 1 121 ? -4.586 -8.355 -15.391 1.00 48.28 121 ALA A C 1
ATOM 936 O O . ALA A 1 121 ? -5.263 -7.547 -16.028 1.00 48.28 121 ALA A O 1
ATOM 937 N N . GLN A 1 122 ? -5.079 -9.106 -14.399 1.00 44.62 122 GLN A N 1
ATOM 938 C CA . GLN A 1 122 ? -6.482 -9.136 -13.986 1.00 44.62 122 GLN A CA 1
ATOM 939 C C . GLN A 1 122 ? -6.866 -7.917 -13.126 1.00 44.62 122 GLN A C 1
ATOM 941 O O . GLN A 1 122 ? -7.871 -7.265 -13.396 1.00 44.62 122 GLN A O 1
ATOM 946 N N . MET A 1 123 ? -6.014 -7.533 -12.169 1.00 45.50 123 MET A N 1
ATOM 947 C CA . MET A 1 123 ? -6.235 -6.396 -11.262 1.00 45.50 123 MET A CA 1
ATOM 948 C C . MET A 1 123 ? -6.365 -5.049 -12.004 1.00 45.50 123 MET A C 1
ATOM 950 O O . MET A 1 123 ? -7.064 -4.141 -11.566 1.00 45.50 123 MET A O 1
ATOM 954 N N . LEU A 1 124 ? -5.731 -4.901 -13.169 1.00 47.75 124 LEU A N 1
ATOM 955 C CA . LEU A 1 124 ? -5.795 -3.666 -13.959 1.00 47.75 124 LEU A CA 1
ATOM 956 C C . LEU A 1 124 ? -7.008 -3.595 -14.907 1.00 47.75 124 LEU A C 1
ATOM 958 O O . LEU A 1 124 ? -7.229 -2.535 -15.494 1.00 47.75 124 LEU A O 1
ATOM 962 N N . GLY A 1 125 ? -7.780 -4.679 -15.050 1.00 41.34 125 GLY A N 1
ATOM 963 C CA . GLY A 1 125 ? -8.978 -4.746 -15.896 1.00 41.34 125 GLY A CA 1
ATOM 964 C C . GLY A 1 125 ? -10.263 -4.256 -15.221 1.00 41.34 125 GLY A C 1
ATOM 965 O O . GLY A 1 125 ? -11.104 -3.671 -15.894 1.00 41.34 125 GLY A O 1
ATOM 966 N N . GLU A 1 126 ? -10.413 -4.433 -13.902 1.00 45.81 126 GLU A N 1
ATOM 967 C CA . GLU A 1 126 ? -11.701 -4.222 -13.215 1.00 45.81 126 GLU A CA 1
ATOM 968 C C . GLU A 1 126 ? -11.562 -3.627 -11.800 1.00 45.81 126 GLU A C 1
ATOM 970 O O . GLU A 1 126 ? -12.228 -4.053 -10.866 1.00 45.81 126 GLU A O 1
ATOM 975 N N . PHE A 1 127 ? -10.745 -2.588 -11.600 1.00 38.69 127 PHE A N 1
ATOM 976 C CA . PHE A 1 127 ? -10.764 -1.869 -10.314 1.00 38.69 127 PHE A CA 1
ATOM 977 C C . PHE A 1 127 ? -11.976 -0.923 -10.233 1.00 38.69 127 PHE A C 1
ATOM 979 O O . PHE A 1 127 ? -11.875 0.282 -10.466 1.00 38.69 127 PHE A O 1
ATOM 986 N N . GLY A 1 128 ? -13.147 -1.489 -9.938 1.00 39.41 128 GLY A N 1
ATOM 987 C CA . GLY A 1 128 ? -14.386 -0.772 -9.647 1.00 39.41 128 GLY A CA 1
ATOM 988 C C . GLY A 1 128 ? -14.772 -0.949 -8.183 1.00 39.41 128 GLY A C 1
ATOM 989 O O . GLY A 1 128 ? -15.398 -1.942 -7.819 1.00 39.41 128 GLY A O 1
ATOM 990 N N . VAL A 1 129 ? -14.441 0.024 -7.332 1.00 34.34 129 VAL A N 1
ATOM 991 C CA . VAL A 1 129 ? -14.908 0.053 -5.938 1.00 34.34 129 VAL A CA 1
ATOM 992 C C . VAL A 1 129 ? -16.422 0.287 -5.938 1.00 34.34 129 VAL A C 1
ATOM 994 O O . VAL A 1 129 ? -16.887 1.423 -5.976 1.00 34.34 129 VAL A O 1
ATOM 997 N N . LYS A 1 130 ? -17.222 -0.782 -5.901 1.00 32.44 130 LYS A N 1
ATOM 998 C CA . LYS A 1 130 ? -18.647 -0.673 -5.566 1.00 32.44 130 LYS A CA 1
ATOM 999 C C . LYS A 1 130 ? -18.796 -0.694 -4.051 1.00 32.44 130 LYS A C 1
ATOM 1001 O O . LYS A 1 130 ? -18.982 -1.745 -3.446 1.00 32.44 130 LYS A O 1
ATOM 1006 N N . ALA A 1 131 ? -18.754 0.487 -3.443 1.00 29.17 131 ALA A N 1
ATOM 1007 C CA . ALA A 1 131 ? -19.322 0.673 -2.118 1.00 29.17 131 ALA A CA 1
ATOM 1008 C C . ALA A 1 131 ? -20.845 0.502 -2.237 1.00 29.17 131 ALA A C 1
ATOM 1010 O O . ALA A 1 131 ? -21.531 1.355 -2.796 1.00 29.17 131 ALA A O 1
ATOM 1011 N N . LYS A 1 132 ? -21.386 -0.622 -1.755 1.00 26.58 132 LYS A N 1
ATOM 1012 C CA . LYS A 1 132 ? -22.830 -0.736 -1.532 1.00 26.58 132 LYS A CA 1
ATOM 1013 C C . LYS A 1 132 ? -23.180 0.129 -0.323 1.00 26.58 132 LYS A C 1
ATOM 1015 O O . LYS A 1 132 ? -23.009 -0.296 0.817 1.00 26.58 132 LYS A O 1
ATOM 1020 N N . THR A 1 133 ? -23.635 1.351 -0.572 1.00 32.69 133 THR A N 1
ATOM 1021 C CA . THR A 1 133 ? -24.458 2.085 0.390 1.00 32.69 133 THR A CA 1
ATOM 1022 C C . THR A 1 133 ? -25.846 1.455 0.429 1.00 32.69 133 THR A C 1
ATOM 1024 O O . THR A 1 133 ? -26.365 1.018 -0.597 1.00 32.69 133 THR A O 1
ATOM 1027 N N . LYS A 1 134 ? -26.354 1.330 1.654 1.00 35.00 134 LYS A N 1
ATOM 1028 C CA . LYS A 1 134 ? -27.632 0.722 2.023 1.00 35.00 134 LYS A CA 1
ATOM 1029 C C . LYS A 1 134 ? -28.819 1.387 1.333 1.00 35.00 134 LYS A C 1
ATOM 1031 O O . LYS A 1 134 ? -28.736 2.616 1.120 1.00 35.00 134 LYS A O 1
#

Secondary structure (DSSP, 8-state):
------PPPTT---SS-HHHHHHHHHHHHHHHHHHHT-SSS-HHHHHHHHHHHHHHHHHHHHHHTT----S-S-HHHHHHHHHHTT----HHHHHHHTTHHHHHHTTSTTS---PPPHHHHHHTT---------

pLDDT: mean 70.71, std 21.09, range [26.58, 96.0]

Foldseek 3Di:
DDDPQDDPPPPDDDPDDLVVLQVQLVVLLVQLVVLVVDPPRDPLSSLVSLLSSLQSVLVSQCVVVVHDGGPDSQLVRSVVSCVVVVNDDDPLSVLSNVSVVVNVQPPDVPRDDDDNDPSSVVSNPDPDPPPDDD